Protein AF-A0A7S1FB55-F1 (afdb_monomer)

pLDDT: mean 72.25, std 21.68, range [32.28, 93.06]

Nearest PDB structures (foldseek):
  6qyb-assembly1_A  TM=5.036E-01  e=6.742E+00  Streptomyces lividans 1326
  3nzp-assembly2_A-2  TM=4.426E-01  e=5.158E+00  Campylobacter jejuni subsp. jejuni NCTC 11168 = ATCC 700819
  6qvh-assembly1_A  TM=4.385E-01  e=7.112E+00  Streptomyces lividans 1326

Secondary structure (DSSP, 8-state):
------SSSTTS---------------------------------------------TT----SHHHHHHHHHHHHHHHH-TTSPPB-GGGS---SS-S-SS---TTS-HHHHHHHHHHHHHHT-HHHHHHHHHHB-HHHHHHHHHHHHHHHHHHHHHHHHH-

Solvent-accessible surface area (backbone atoms only — not comparable to full-atom values): 10861 Å² total; per-residue (Å²): 139,90,93,85,85,83,91,82,65,88,90,64,80,87,81,88,87,83,88,82,89,82,85,85,91,81,90,83,87,87,85,88,87,88,82,87,83,87,82,90,76,94,68,82,84,73,71,80,74,70,79,70,82,84,65,78,68,79,73,68,76,47,82,48,66,66,54,41,53,54,45,42,52,56,37,51,53,53,73,68,42,85,87,51,78,71,37,49,59,75,61,53,71,71,62,79,75,41,95,46,77,38,67,61,57,94,86,50,52,72,67,56,39,54,49,31,43,51,52,36,51,62,72,43,29,66,74,66,43,59,64,55,45,72,47,28,36,77,88,32,36,63,59,44,51,54,48,39,52,53,53,38,52,52,44,54,52,49,45,65,72,73,101

Mean predicted aligned error: 15.95 Å

Foldseek 3Di:
DDPPDDPPPPPDDDDDDDDDDDDDDDDDDDDDDDDDDDDDDDDDDPPPPPDDPPPPLQDDQQPDVVSLVVLVVVLVVQLPDPPHAQAELSSDSQNPPPPAQLNDDPPDDLVVLVVSLVVSLVSLPVVVCVSSLVSHDPVRSVVNSVSSVVSNVRSVVSVVVSD

Structure (mmCIF, N/CA/C/O backbone):
data_AF-A0A7S1FB55-F1
#
_entry.id   AF-A0A7S1FB55-F1
#
loop_
_atom_site.group_PDB
_atom_site.id
_atom_site.type_symbol
_atom_site.label_atom_id
_atom_site.label_alt_id
_atom_site.label_comp_id
_atom_site.label_asym_id
_atom_site.label_entity_id
_atom_site.label_seq_id
_atom_site.pdbx_PDB_ins_code
_atom_site.Cartn_x
_atom_site.Cartn_y
_atom_site.Cartn_z
_atom_site.occupancy
_atom_site.B_iso_or_equiv
_atom_site.auth_seq_id
_atom_site.auth_comp_id
_atom_site.auth_asym_id
_atom_site.auth_atom_id
_atom_site.pdbx_PDB_model_num
ATOM 1 N N . GLU A 1 1 ? 11.773 17.978 -9.745 1.00 43.94 1 GLU A N 1
ATOM 2 C CA . GLU A 1 1 ? 12.978 17.178 -9.434 1.00 43.94 1 GLU A CA 1
ATOM 3 C C . GLU A 1 1 ? 13.501 17.561 -8.048 1.00 43.94 1 GLU A C 1
ATOM 5 O O . GLU A 1 1 ? 13.357 18.719 -7.687 1.00 43.94 1 GLU A O 1
ATOM 10 N N . ARG A 1 2 ? 14.071 16.613 -7.288 1.00 44.62 2 ARG A N 1
ATOM 11 C CA . ARG A 1 2 ? 14.533 16.698 -5.877 1.00 44.62 2 ARG A CA 1
ATOM 12 C 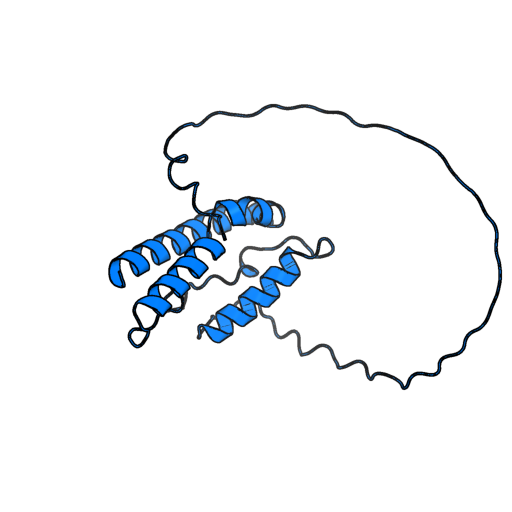C . ARG A 1 2 ? 13.497 16.444 -4.774 1.00 44.62 2 ARG A C 1
ATOM 14 O O . ARG A 1 2 ? 12.990 17.365 -4.148 1.00 44.62 2 ARG A O 1
ATOM 21 N N . ARG A 1 3 ? 13.325 15.162 -4.433 1.00 37.84 3 ARG A N 1
ATOM 22 C CA . ARG A 1 3 ? 13.135 14.690 -3.045 1.00 37.84 3 ARG A CA 1
ATOM 23 C C . ARG A 1 3 ? 13.910 13.380 -2.870 1.00 37.84 3 ARG A C 1
ATOM 25 O O . ARG A 1 3 ? 13.343 12.296 -2.801 1.00 37.84 3 ARG A O 1
ATOM 32 N N . ASP A 1 4 ? 15.232 13.511 -2.897 1.00 45.06 4 ASP A N 1
ATOM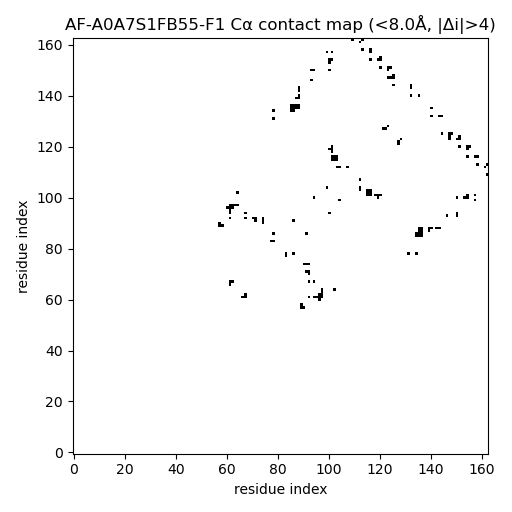 33 C CA . ASP A 1 4 ? 16.209 12.447 -2.662 1.00 45.06 4 ASP A CA 1
ATOM 34 C C . ASP A 1 4 ? 17.054 12.888 -1.457 1.00 45.06 4 ASP A C 1
ATOM 36 O O . ASP A 1 4 ? 18.009 13.633 -1.635 1.00 45.06 4 ASP A O 1
ATOM 40 N N . ALA A 1 5 ? 16.607 12.582 -0.231 1.00 45.78 5 ALA A N 1
ATOM 41 C CA . ALA A 1 5 ? 17.408 12.589 1.008 1.00 45.78 5 ALA A CA 1
ATOM 42 C C . ALA A 1 5 ? 16.511 12.454 2.253 1.00 45.78 5 ALA A C 1
ATOM 44 O O . ALA A 1 5 ? 16.006 13.458 2.740 1.00 45.78 5 ALA A O 1
ATOM 45 N N . SER A 1 6 ? 16.349 11.243 2.806 1.00 39.50 6 SER A N 1
ATOM 46 C CA . SER A 1 6 ? 16.167 11.061 4.267 1.00 39.50 6 SER A CA 1
ATOM 47 C C . SER A 1 6 ? 16.262 9.591 4.722 1.00 39.50 6 SER A C 1
ATOM 49 O O . SER A 1 6 ? 15.487 9.128 5.548 1.00 39.50 6 SER A O 1
ATOM 51 N N . TRP A 1 7 ? 17.206 8.806 4.191 1.00 43.50 7 TRP A N 1
ATOM 52 C CA . TRP A 1 7 ? 17.300 7.368 4.522 1.00 43.50 7 TRP A CA 1
ATOM 53 C C . TRP A 1 7 ? 18.391 7.008 5.544 1.00 43.50 7 TRP A C 1
ATOM 55 O O . TRP A 1 7 ? 18.687 5.835 5.733 1.00 43.50 7 TRP A O 1
ATOM 65 N N . ARG A 1 8 ? 18.995 7.990 6.232 1.00 42.47 8 ARG A N 1
ATOM 66 C CA . ARG A 1 8 ? 20.098 7.740 7.189 1.00 42.47 8 ARG A CA 1
ATOM 67 C C . ARG A 1 8 ? 19.797 8.033 8.665 1.00 42.47 8 ARG A C 1
ATOM 69 O O . ARG A 1 8 ? 20.701 7.877 9.474 1.00 42.47 8 ARG A O 1
ATOM 76 N N . ARG A 1 9 ? 18.583 8.447 9.055 1.00 41.84 9 ARG A N 1
ATOM 77 C CA . ARG A 1 9 ? 18.360 8.988 10.417 1.00 41.84 9 ARG A CA 1
ATOM 78 C C . ARG A 1 9 ? 17.659 8.065 11.430 1.00 41.84 9 ARG A C 1
ATOM 80 O O . ARG A 1 9 ? 17.667 8.396 12.603 1.00 41.84 9 ARG A O 1
ATOM 87 N N . TYR A 1 10 ? 17.125 6.902 11.058 1.00 37.25 10 TYR A N 1
ATOM 88 C CA . TYR A 1 10 ? 16.262 6.132 11.980 1.00 37.25 10 TYR A CA 1
ATOM 89 C C . TYR A 1 10 ? 16.899 4.950 12.732 1.00 37.25 10 TYR A C 1
ATOM 91 O O . TYR A 1 10 ? 16.179 4.172 13.348 1.00 37.25 10 TYR A O 1
ATOM 99 N N . HIS A 1 11 ? 18.230 4.834 12.765 1.00 37.69 11 HIS A N 1
ATOM 100 C CA . HIS A 1 11 ? 18.903 3.872 13.656 1.00 37.69 11 HIS A CA 1
ATOM 101 C C . HIS A 1 11 ? 19.381 4.457 14.995 1.00 37.69 11 HIS A C 1
ATOM 103 O O . HIS A 1 11 ? 20.069 3.764 15.737 1.00 37.69 11 HIS A O 1
ATOM 109 N N . ALA A 1 12 ? 19.004 5.687 15.359 1.00 35.66 12 ALA A N 1
ATOM 110 C CA . ALA A 1 12 ? 19.362 6.238 16.663 1.00 35.66 12 ALA A CA 1
ATOM 111 C C . ALA A 1 12 ? 18.282 7.172 17.225 1.00 35.66 12 ALA A C 1
ATOM 113 O O . ALA A 1 12 ? 17.778 8.032 16.509 1.00 35.66 12 ALA A O 1
ATOM 114 N N . ALA A 1 13 ? 18.050 7.023 18.531 1.00 32.28 13 ALA A N 1
ATOM 115 C CA . ALA A 1 13 ? 17.318 7.899 19.448 1.00 32.28 13 ALA A CA 1
ATOM 116 C C . ALA A 1 13 ? 15.816 7.617 19.659 1.00 32.28 13 ALA A C 1
ATOM 118 O O . ALA A 1 13 ? 14.928 8.201 19.040 1.00 32.28 13 ALA A O 1
ATOM 119 N N . SER A 1 14 ? 15.574 6.763 20.657 1.00 34.28 14 SER A N 1
ATOM 120 C CA . SER A 1 14 ? 14.556 6.964 21.692 1.00 34.28 14 SER A CA 1
ATOM 121 C C . SER A 1 14 ? 14.627 8.371 22.307 1.00 34.28 14 SER A C 1
ATOM 123 O O . SER A 1 14 ? 15.721 8.930 22.397 1.00 34.28 14 SER A O 1
ATOM 125 N N . SER A 1 15 ? 13.467 8.876 22.755 1.00 33.06 15 SER A N 1
ATOM 126 C CA . SER A 1 15 ? 13.225 9.615 24.018 1.00 33.06 15 SER A CA 1
ATOM 127 C C . SER A 1 15 ? 12.158 10.714 23.866 1.00 33.06 15 SER A C 1
ATOM 129 O O . SER A 1 15 ? 12.463 11.829 23.465 1.00 33.06 15 SER A O 1
ATOM 131 N N . GLU A 1 16 ? 10.919 10.341 24.207 1.00 35.47 16 GLU A N 1
ATOM 132 C CA . GLU A 1 16 ? 10.008 11.004 25.167 1.00 35.47 16 GLU A CA 1
ATOM 133 C C . GLU A 1 16 ? 9.540 12.487 25.043 1.00 35.47 16 GLU A C 1
ATOM 135 O O . GLU A 1 16 ? 10.101 13.292 24.303 1.00 35.47 16 GLU A O 1
ATOM 140 N N . PRO A 1 17 ? 8.408 12.830 25.712 1.00 51.88 17 PRO A N 1
ATOM 141 C CA . PRO A 1 17 ? 7.414 13.796 25.241 1.00 51.88 17 PRO A CA 1
ATOM 142 C C . PRO A 1 17 ? 7.499 15.166 25.933 1.00 51.88 17 PRO A C 1
ATOM 144 O O . PRO A 1 17 ? 8.065 15.314 27.015 1.00 51.88 17 PRO A O 1
ATOM 147 N N . ARG A 1 18 ? 6.836 16.176 25.353 1.00 34.97 18 ARG A N 1
ATOM 148 C CA . ARG A 1 18 ? 6.522 17.433 26.049 1.00 34.97 18 ARG A CA 1
ATOM 149 C C . ARG A 1 18 ? 5.073 17.864 25.839 1.00 34.97 18 ARG A C 1
ATOM 151 O O . ARG A 1 18 ? 4.630 18.126 24.726 1.00 34.97 18 ARG A O 1
ATOM 158 N N . SER A 1 19 ? 4.383 17.926 26.970 1.00 40.47 19 SER A N 1
ATOM 159 C CA . SER A 1 19 ? 3.061 18.489 27.213 1.00 40.47 19 SER A CA 1
ATOM 160 C C . SER A 1 19 ? 2.965 19.997 26.950 1.00 40.47 19 SER A C 1
ATOM 162 O O . SER A 1 19 ? 3.956 20.713 27.080 1.00 40.47 19 SER A O 1
ATOM 164 N N . ALA A 1 20 ? 1.713 20.440 26.768 1.00 36.28 20 ALA A N 1
ATOM 165 C CA . ALA A 1 20 ? 1.052 21.572 27.446 1.00 36.28 20 ALA A CA 1
ATOM 166 C C . ALA A 1 20 ? 0.434 22.657 26.533 1.00 36.28 20 ALA A C 1
ATOM 168 O O . ALA A 1 20 ? 1.122 23.503 25.978 1.00 36.28 20 ALA A O 1
ATOM 169 N N . SER A 1 21 ? -0.905 22.620 26.495 1.00 39.00 21 SER A N 1
ATOM 170 C CA . SER A 1 21 ? -1.869 23.699 26.787 1.00 39.00 21 SER A CA 1
ATOM 171 C C . SER A 1 21 ? -1.730 25.095 26.155 1.00 39.00 21 SER A C 1
ATOM 173 O O . SER A 1 21 ? -0.807 25.828 26.493 1.00 39.00 21 SER A O 1
ATOM 175 N N . LYS A 1 22 ? -2.788 25.547 25.454 1.00 37.25 22 LYS A N 1
ATOM 176 C CA . LYS A 1 22 ? -3.737 26.613 25.891 1.00 37.25 22 LYS A CA 1
ATOM 177 C C . LYS A 1 22 ? -4.564 27.180 24.716 1.00 37.25 22 LYS A C 1
ATOM 179 O O . LYS A 1 22 ? -4.022 27.797 23.809 1.00 37.25 22 LYS A O 1
ATOM 184 N N . GLU A 1 23 ? -5.884 27.029 24.801 1.00 41.53 23 GLU A N 1
ATOM 185 C CA . GLU A 1 23 ? -6.895 28.011 24.347 1.00 41.53 23 GLU A CA 1
ATOM 186 C C . GLU A 1 23 ? -6.961 29.199 25.357 1.00 41.53 23 GLU A C 1
ATOM 188 O O . GLU A 1 23 ? -6.318 29.064 26.408 1.00 41.53 23 GLU A O 1
ATOM 193 N N . PRO A 1 24 ? -7.722 30.319 25.176 1.00 53.47 24 PRO A N 1
ATOM 194 C CA . PRO A 1 24 ? -8.821 30.590 24.222 1.00 53.47 24 PRO A CA 1
ATOM 195 C C . PRO A 1 24 ? -8.888 32.036 23.622 1.00 53.47 24 PRO A C 1
ATOM 197 O O . PRO A 1 24 ? -8.107 32.918 23.966 1.00 53.47 24 PRO A O 1
ATOM 200 N N . ARG A 1 25 ? -9.971 32.270 22.853 1.00 37.22 25 ARG A N 1
ATOM 201 C CA . ARG A 1 25 ? -10.759 33.520 22.649 1.00 37.22 25 ARG A CA 1
ATOM 202 C C . ARG A 1 25 ? -10.235 34.637 21.727 1.00 37.22 25 ARG A C 1
ATOM 204 O O . ARG A 1 25 ? -9.297 35.356 22.041 1.00 37.22 25 ARG A O 1
ATOM 211 N N . GLY A 1 26 ? -11.040 34.907 20.695 1.00 38.09 26 GLY A N 1
ATOM 212 C CA . GLY A 1 26 ? -11.146 36.189 19.997 1.00 38.09 26 GLY A CA 1
ATOM 213 C C . GLY A 1 26 ? -12.545 36.341 19.390 1.00 38.09 26 GLY A C 1
ATOM 214 O O . GLY A 1 26 ? -12.867 35.694 18.403 1.00 38.09 26 GLY A O 1
ATOM 215 N N . THR A 1 27 ? -13.378 37.149 20.044 1.00 43.84 27 THR A N 1
ATOM 216 C CA . THR A 1 27 ? -14.739 37.572 19.672 1.00 43.84 27 THR A CA 1
ATOM 217 C C . THR A 1 27 ? -14.713 38.573 18.511 1.00 43.84 27 THR A C 1
ATOM 219 O O . THR A 1 27 ? -13.851 39.449 18.533 1.00 43.84 27 THR A O 1
A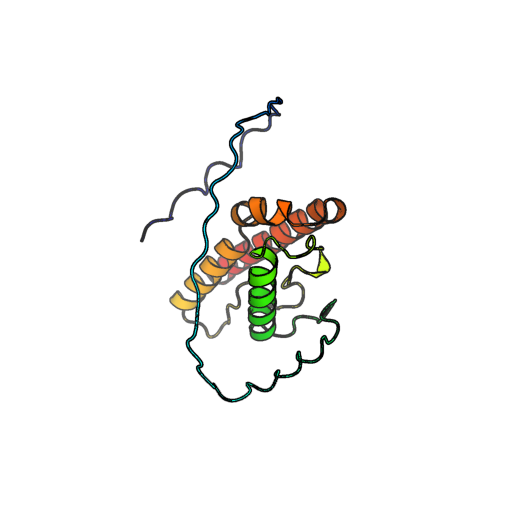TOM 222 N N . SER A 1 28 ? -15.676 38.517 17.577 1.00 41.81 28 SER A N 1
ATOM 223 C CA . SER A 1 28 ? -16.515 39.661 17.134 1.00 41.81 28 SER A CA 1
ATOM 224 C C . SER A 1 28 ? -17.512 39.255 16.035 1.00 41.81 28 SER A C 1
ATOM 226 O O . SER A 1 28 ? -17.143 38.697 15.007 1.00 41.81 28 SER A O 1
ATOM 228 N N . GLU A 1 29 ? -18.776 39.554 16.317 1.00 45.84 29 GLU A N 1
ATOM 229 C CA . GLU A 1 29 ? -19.999 39.491 15.498 1.00 45.84 29 GLU A CA 1
ATOM 230 C C . GLU A 1 29 ? -20.188 40.853 14.750 1.00 45.84 29 GLU A C 1
ATOM 232 O O . GLU A 1 29 ? -19.297 41.700 14.829 1.00 45.84 29 GLU A O 1
ATOM 237 N N . PRO A 1 30 ? -21.344 41.180 14.137 1.00 52.91 30 PRO A N 1
ATOM 238 C CA . PRO A 1 30 ? -21.839 40.814 12.808 1.00 52.91 30 PRO A CA 1
ATOM 239 C C . PRO A 1 30 ? -21.951 42.043 11.863 1.00 52.91 30 PRO A C 1
ATOM 241 O O . PRO A 1 30 ? -21.850 43.195 12.287 1.00 52.91 30 PRO A O 1
ATOM 244 N N . HIS A 1 31 ? -22.237 41.830 10.574 1.00 49.16 31 HIS A N 1
ATOM 245 C CA . HIS A 1 31 ? -22.909 42.859 9.771 1.00 49.16 31 HIS A CA 1
ATOM 246 C C . HIS A 1 31 ? -23.831 42.229 8.726 1.00 49.16 31 HIS A C 1
ATOM 248 O O . HIS A 1 31 ? -23.412 41.441 7.881 1.00 49.16 31 HIS A O 1
ATOM 254 N N . ASP A 1 32 ? -25.096 42.599 8.865 1.00 41.25 32 ASP A N 1
ATOM 255 C CA . ASP A 1 32 ? -26.236 42.361 7.995 1.00 41.25 32 ASP A CA 1
ATOM 256 C C . ASP A 1 32 ? -26.165 43.307 6.781 1.00 41.25 32 ASP A C 1
ATOM 258 O O . ASP A 1 32 ? -25.680 44.432 6.920 1.00 41.25 32 ASP A O 1
ATOM 262 N N . MET A 1 33 ? -26.606 42.863 5.600 1.00 55.50 33 MET A N 1
ATOM 263 C CA . MET A 1 33 ? -27.643 43.541 4.800 1.00 55.50 33 MET A CA 1
ATOM 264 C C . MET A 1 33 ? -27.889 42.808 3.453 1.00 55.50 33 MET A C 1
ATOM 266 O O . MET A 1 33 ? -26.966 42.201 2.903 1.00 55.50 33 MET A O 1
ATOM 270 N N . PRO A 1 34 ? -29.124 42.862 2.907 1.00 54.44 34 PRO A N 1
ATOM 271 C CA . PRO A 1 34 ? -29.640 42.010 1.834 1.00 54.44 34 PRO A CA 1
ATOM 272 C C . PRO A 1 34 ? -29.695 42.692 0.450 1.00 54.44 34 PRO A C 1
ATOM 274 O O . PRO A 1 34 ? -29.629 43.916 0.337 1.00 54.44 34 PRO A O 1
ATOM 277 N N . GLY A 1 35 ? -29.897 41.889 -0.607 1.00 38.72 35 GLY A N 1
ATOM 278 C CA . GLY A 1 35 ? -30.191 42.368 -1.967 1.00 38.72 35 GLY A CA 1
ATOM 279 C C . GLY A 1 35 ? -30.300 41.261 -3.033 1.00 38.72 35 GLY A C 1
ATOM 280 O O . GLY A 1 35 ? -29.310 40.954 -3.684 1.00 38.72 35 GLY A O 1
ATOM 281 N N . ASP A 1 36 ? -31.478 40.623 -3.110 1.00 47.91 36 ASP A N 1
ATOM 282 C CA . ASP A 1 36 ? -32.382 40.373 -4.271 1.00 47.91 36 ASP A CA 1
ATOM 283 C C . ASP A 1 36 ? -31.867 40.430 -5.750 1.00 47.91 36 ASP A C 1
ATOM 285 O O . ASP A 1 36 ? -30.923 41.156 -6.047 1.00 47.91 36 ASP A O 1
ATOM 289 N N . PRO A 1 37 ? -32.591 39.883 -6.763 1.00 53.50 37 PRO A N 1
ATOM 290 C CA . PRO A 1 37 ? -32.927 38.480 -7.051 1.00 53.50 37 PRO A CA 1
ATOM 291 C C . PRO A 1 37 ? -32.547 38.052 -8.506 1.00 53.50 37 PRO A C 1
ATOM 293 O O . PRO A 1 37 ? -32.024 38.823 -9.304 1.00 53.50 37 PRO A O 1
ATOM 296 N N . HIS A 1 38 ? -32.922 36.818 -8.874 1.00 42.19 38 HIS A N 1
ATOM 297 C CA . HIS A 1 38 ? -33.082 36.272 -10.239 1.00 42.19 38 HIS A CA 1
ATOM 298 C C . HIS A 1 38 ? -31.844 36.100 -11.146 1.00 42.19 38 HIS A C 1
ATOM 300 O O . HIS A 1 38 ? -31.424 37.000 -11.870 1.00 42.19 38 HIS A O 1
ATOM 306 N N . ARG A 1 39 ? -31.438 34.833 -11.329 1.00 45.53 39 ARG A N 1
ATOM 307 C CA . ARG A 1 39 ? -31.224 34.314 -12.690 1.00 45.53 39 ARG A CA 1
ATOM 308 C C . ARG A 1 39 ? -31.532 32.824 -12.779 1.00 45.53 39 ARG A C 1
ATOM 310 O O . ARG A 1 39 ? -30.780 31.978 -12.306 1.00 45.53 39 ARG A O 1
ATOM 317 N N . GLU A 1 40 ? -32.658 32.548 -13.417 1.00 44.78 40 GLU A N 1
ATOM 318 C CA . GLU A 1 40 ? -33.072 31.235 -13.882 1.00 44.78 40 GLU A CA 1
ATOM 319 C C . GLU A 1 40 ? -32.045 30.698 -14.886 1.00 44.78 40 GLU A C 1
ATOM 321 O O . GLU A 1 40 ? -31.749 31.342 -15.893 1.00 44.78 40 GLU A O 1
ATOM 326 N N . HIS A 1 41 ? -31.513 29.509 -14.613 1.00 50.47 41 HIS A N 1
ATOM 327 C CA . HIS A 1 41 ? -30.884 28.662 -15.621 1.00 50.47 41 HIS A CA 1
ATOM 328 C C . HIS A 1 41 ? -31.401 27.245 -15.441 1.00 50.47 41 HIS A C 1
ATOM 330 O O . HIS A 1 41 ? -30.915 26.456 -14.632 1.00 50.47 41 HIS A O 1
ATOM 336 N N . THR A 1 42 ? -32.438 26.962 -16.215 1.00 48.12 42 THR A N 1
ATOM 337 C CA . THR A 1 42 ? -33.014 25.648 -16.465 1.00 48.12 42 THR A CA 1
ATOM 338 C C . THR A 1 42 ? -31.970 24.788 -17.178 1.00 48.12 42 THR A C 1
ATOM 340 O O . THR A 1 42 ? -31.838 24.819 -18.399 1.00 48.12 42 THR A O 1
ATOM 343 N N . GLY A 1 43 ? -31.182 24.045 -16.402 1.00 49.50 43 GLY A N 1
ATOM 344 C CA . GLY A 1 43 ? -30.318 22.975 -16.894 1.00 49.50 43 GLY A CA 1
ATOM 345 C C . GLY A 1 43 ? -31.032 21.624 -16.765 1.00 49.50 43 GLY A C 1
ATOM 346 O O . GLY A 1 43 ? -31.680 21.386 -15.744 1.00 49.50 43 GLY A O 1
ATOM 347 N N . PRO A 1 44 ? -30.955 20.735 -17.770 1.00 53.94 44 PRO A N 1
ATOM 348 C CA . PRO A 1 44 ? -31.700 19.482 -17.781 1.00 53.94 44 PRO A CA 1
ATOM 349 C C . PRO A 1 44 ? -31.295 18.569 -16.620 1.00 53.94 44 PRO A C 1
ATOM 351 O O . PRO A 1 44 ? -30.115 18.435 -16.290 1.00 53.94 44 PRO A O 1
ATOM 354 N N . ALA A 1 45 ? -32.313 17.937 -16.032 1.00 47.12 45 ALA A N 1
ATOM 355 C CA . ALA A 1 45 ? -32.230 16.989 -14.933 1.00 47.12 45 ALA A CA 1
ATOM 356 C C . ALA A 1 45 ? -31.128 15.951 -15.175 1.00 47.12 45 ALA A C 1
ATOM 358 O O . ALA A 1 45 ? -31.282 15.001 -15.946 1.00 47.12 45 ALA A O 1
ATOM 359 N N . ARG A 1 46 ? -30.001 16.132 -14.483 1.00 45.84 46 ARG A N 1
ATOM 360 C CA . ARG A 1 46 ? -28.987 15.097 -14.348 1.00 45.84 46 ARG A CA 1
ATOM 361 C C . ARG A 1 46 ? -29.619 14.025 -13.473 1.00 45.84 46 ARG A C 1
ATOM 363 O O . ARG A 1 46 ? -29.745 14.196 -12.263 1.00 45.84 46 ARG A O 1
ATOM 370 N N . VAL A 1 47 ? -30.087 12.964 -14.122 1.00 51.44 47 VAL A N 1
ATOM 371 C CA . VAL A 1 47 ? -30.458 11.695 -13.494 1.00 51.44 47 VAL A CA 1
ATOM 372 C C . VAL A 1 47 ? -29.457 11.421 -12.368 1.00 51.44 47 VAL A C 1
ATOM 374 O O . VAL A 1 47 ? -28.251 11.434 -12.641 1.00 51.44 47 VAL A O 1
ATOM 377 N N . PRO A 1 48 ? -29.897 11.213 -11.116 1.00 50.91 48 PRO A N 1
ATOM 378 C CA . PRO A 1 48 ? -29.009 10.675 -10.108 1.00 50.91 48 PRO A CA 1
ATOM 379 C C . PRO A 1 48 ? -28.612 9.288 -10.607 1.00 50.91 48 PRO A C 1
ATOM 381 O O . PRO A 1 48 ? -29.399 8.344 -10.529 1.00 50.91 48 PRO A O 1
ATOM 384 N N . SER A 1 49 ? -27.414 9.178 -11.190 1.00 44.06 49 SER A N 1
ATOM 385 C CA . SER A 1 49 ? -26.766 7.887 -11.376 1.00 44.06 49 SER A CA 1
ATOM 386 C C . SER A 1 49 ? -26.810 7.217 -10.019 1.00 44.06 49 SER A C 1
ATOM 388 O O . SER A 1 49 ? -26.237 7.725 -9.052 1.00 44.06 49 SER A O 1
ATOM 390 N N . ALA A 1 50 ? -27.583 6.136 -9.952 1.00 47.53 50 ALA A N 1
ATOM 391 C CA . ALA A 1 50 ? -27.722 5.314 -8.774 1.00 47.53 50 ALA A CA 1
ATOM 392 C C . ALA A 1 50 ? -26.332 5.108 -8.156 1.00 47.53 50 ALA A C 1
ATOM 394 O O . ALA A 1 50 ? -25.384 4.833 -8.903 1.00 47.53 50 ALA A O 1
ATOM 395 N N . PRO A 1 51 ? -26.167 5.249 -6.828 1.00 51.62 51 PRO A N 1
ATOM 396 C CA . PRO A 1 51 ? -24.935 4.814 -6.204 1.00 51.62 51 PRO A CA 1
ATOM 397 C C . PRO A 1 51 ? -24.751 3.352 -6.603 1.00 51.62 51 PRO A C 1
ATOM 399 O O . PRO A 1 51 ? -25.622 2.519 -6.332 1.00 51.62 51 PRO A O 1
ATOM 402 N N . ALA A 1 52 ? -23.656 3.072 -7.316 1.00 54.03 52 ALA A N 1
ATOM 403 C CA . ALA A 1 52 ? -23.246 1.720 -7.652 1.00 54.03 52 ALA A CA 1
ATOM 404 C C . ALA A 1 52 ? -23.405 0.843 -6.402 1.00 54.03 52 ALA A C 1
ATOM 406 O O . ALA A 1 52 ? -23.178 1.342 -5.289 1.00 54.03 52 ALA A O 1
ATOM 407 N N . PRO A 1 53 ? -23.844 -0.419 -6.554 1.00 45.19 53 PRO A N 1
ATOM 408 C CA . PRO A 1 53 ? -24.134 -1.276 -5.420 1.00 45.19 53 PRO A CA 1
ATOM 409 C C . PRO A 1 53 ? -22.936 -1.227 -4.482 1.00 45.19 53 PRO A C 1
ATOM 411 O O . PRO A 1 53 ? -21.818 -1.562 -4.878 1.00 45.19 53 PRO A O 1
ATOM 414 N N . ARG A 1 54 ? -23.181 -0.755 -3.253 1.00 47.12 54 ARG A N 1
ATOM 415 C CA . ARG A 1 54 ? -22.252 -0.817 -2.123 1.00 47.12 54 ARG A CA 1
ATOM 416 C C . ARG A 1 54 ? -22.092 -2.289 -1.764 1.00 47.12 54 ARG A C 1
ATOM 418 O O . ARG A 1 54 ? -22.597 -2.755 -0.751 1.00 47.12 54 ARG A O 1
ATOM 425 N N . ALA A 1 55 ? -21.494 -3.046 -2.672 1.00 42.41 55 ALA A N 1
ATOM 426 C CA . ALA A 1 55 ? -21.110 -4.413 -2.453 1.00 42.41 55 ALA A CA 1
ATOM 427 C C . ALA A 1 55 ? -20.013 -4.330 -1.412 1.00 42.41 55 ALA A C 1
ATOM 429 O O . ALA A 1 55 ? -18.914 -3.918 -1.760 1.00 42.41 55 ALA A O 1
ATOM 430 N N . ASP A 1 56 ? -20.372 -4.634 -0.165 1.00 43.84 56 ASP A N 1
ATOM 431 C CA . ASP A 1 56 ? -19.494 -4.935 0.960 1.00 43.84 56 ASP A CA 1
ATOM 432 C C . ASP A 1 56 ? -18.042 -5.170 0.498 1.00 43.84 56 ASP A C 1
ATOM 434 O O . ASP A 1 56 ? -17.633 -6.273 0.140 1.00 43.84 56 ASP A O 1
ATOM 438 N N . GLU A 1 57 ? -17.258 -4.088 0.423 1.00 48.88 57 GLU A N 1
ATOM 439 C CA . GLU A 1 57 ? -15.842 -4.129 0.024 1.00 48.88 57 GLU A CA 1
ATOM 440 C C . GLU A 1 57 ? -14.969 -4.640 1.178 1.00 48.88 57 GLU A C 1
ATOM 442 O O . GLU A 1 57 ? -13.744 -4.696 1.086 1.00 48.88 57 GLU A O 1
ATOM 447 N N . ARG A 1 58 ? -15.604 -5.029 2.287 1.00 47.38 58 ARG A N 1
ATOM 448 C CA . ARG A 1 58 ? -14.978 -5.510 3.509 1.00 47.38 58 ARG A CA 1
ATOM 449 C C . ARG A 1 58 ? -14.477 -6.932 3.281 1.00 47.38 58 ARG A C 1
ATOM 451 O O . ARG A 1 58 ? -15.145 -7.909 3.595 1.00 47.38 58 ARG A O 1
ATOM 458 N N . GLY A 1 59 ? -13.282 -7.034 2.708 1.00 52.47 59 GLY A N 1
ATOM 459 C CA . GLY A 1 59 ? -12.570 -8.301 2.538 1.00 52.47 59 GLY A CA 1
ATOM 460 C C . GLY A 1 59 ? -12.514 -8.833 1.111 1.00 52.47 59 GLY A C 1
ATOM 461 O O . GLY A 1 59 ? -12.227 -10.019 0.931 1.00 52.47 59 GLY A O 1
ATOM 462 N N . ARG A 1 60 ? -12.737 -7.991 0.088 1.00 60.97 60 ARG A N 1
ATOM 463 C CA . ARG A 1 60 ? -12.397 -8.378 -1.289 1.00 60.97 60 ARG A CA 1
ATOM 464 C C . ARG A 1 60 ? -10.912 -8.717 -1.333 1.00 60.97 60 ARG A C 1
ATOM 466 O O . ARG A 1 60 ? -10.053 -7.854 -1.165 1.00 60.97 60 ARG A O 1
ATOM 473 N N . ARG A 1 61 ? -10.609 -10.003 -1.518 1.00 68.00 61 ARG A N 1
ATOM 474 C CA . ARG A 1 61 ? -9.242 -10.446 -1.774 1.00 68.00 61 ARG A CA 1
ATOM 475 C C . ARG A 1 61 ? -8.793 -9.736 -3.042 1.00 68.00 61 ARG A C 1
ATOM 477 O O . ARG A 1 61 ? -9.421 -9.885 -4.080 1.00 68.00 61 ARG A O 1
ATOM 484 N N . ILE A 1 62 ? -7.739 -8.948 -2.928 1.00 77.12 62 ILE A N 1
ATOM 485 C CA . ILE A 1 62 ? -7.121 -8.270 -4.058 1.00 77.12 62 ILE A CA 1
ATOM 486 C C . ILE A 1 62 ? -6.440 -9.355 -4.901 1.00 77.12 62 ILE A C 1
ATOM 488 O O . ILE A 1 62 ? -5.453 -9.943 -4.456 1.00 77.12 62 ILE A O 1
ATOM 492 N N . LEU A 1 63 ? -7.032 -9.690 -6.053 1.00 78.62 63 LEU A N 1
ATOM 493 C CA . LEU A 1 63 ? -6.584 -10.795 -6.912 1.00 78.62 63 LEU A CA 1
ATOM 494 C C . LEU A 1 63 ? -5.614 -10.329 -8.001 1.00 78.62 63 LEU A C 1
ATOM 496 O O . LEU A 1 63 ? -4.796 -11.121 -8.464 1.00 78.62 63 LEU A O 1
ATOM 500 N N . SER A 1 64 ? -5.677 -9.054 -8.385 1.00 84.31 64 SER A N 1
ATOM 501 C CA . SER A 1 64 ? -4.793 -8.458 -9.382 1.00 84.31 64 SER A CA 1
A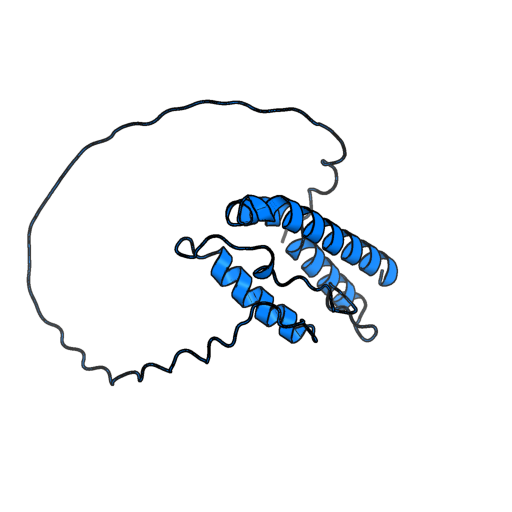TOM 502 C C . SER A 1 64 ? -4.200 -7.129 -8.914 1.00 84.31 64 SER A C 1
ATOM 504 O O . SER A 1 64 ? -4.695 -6.487 -7.984 1.00 84.31 64 SER A O 1
ATOM 506 N N . PHE A 1 65 ? -3.128 -6.695 -9.579 1.00 83.12 65 PHE A N 1
ATOM 507 C CA . PHE A 1 65 ? -2.540 -5.384 -9.312 1.00 83.12 65 PHE A CA 1
ATOM 508 C C . PHE A 1 65 ? -3.473 -4.235 -9.733 1.00 83.12 65 PHE A C 1
ATOM 510 O O . PHE A 1 65 ? -3.482 -3.191 -9.094 1.00 83.12 65 PHE A O 1
ATOM 517 N N . SER A 1 66 ? -4.323 -4.439 -10.744 1.00 85.25 66 SER A N 1
ATOM 518 C CA . SER A 1 66 ? -5.333 -3.445 -11.127 1.00 85.25 66 SER A CA 1
ATOM 519 C C . SER A 1 66 ? -6.405 -3.280 -10.043 1.00 85.25 66 SER A C 1
ATOM 521 O O . SER A 1 66 ? -6.739 -2.150 -9.687 1.00 85.25 66 SER A O 1
ATOM 523 N N . ASP A 1 67 ? -6.862 -4.383 -9.434 1.00 86.75 67 ASP A N 1
ATOM 524 C CA . ASP A 1 67 ? -7.779 -4.327 -8.285 1.00 86.75 67 ASP A CA 1
ATOM 525 C C . ASP A 1 67 ? -7.138 -3.600 -7.098 1.00 86.75 67 ASP A C 1
ATOM 527 O O . ASP A 1 67 ? -7.802 -2.844 -6.388 1.00 86.75 67 ASP A O 1
ATOM 531 N N . PHE A 1 68 ? -5.835 -3.815 -6.890 1.00 88.88 68 PHE A N 1
ATOM 532 C CA . PHE A 1 68 ? -5.070 -3.117 -5.864 1.00 88.88 68 PHE A CA 1
ATOM 533 C C . PHE A 1 68 ? -5.040 -1.613 -6.108 1.00 88.88 68 PHE A C 1
ATOM 535 O O . PHE A 1 68 ? -5.305 -0.854 -5.180 1.00 88.88 68 PHE A O 1
ATOM 542 N N . GLU A 1 69 ? -4.732 -1.171 -7.327 1.00 87.31 69 GLU A N 1
ATOM 543 C CA . GLU A 1 69 ? -4.678 0.257 -7.644 1.00 87.31 69 GLU A CA 1
ATOM 544 C C . GLU A 1 69 ? -6.047 0.929 -7.509 1.00 87.31 69 GLU A C 1
ATOM 546 O O . GLU A 1 69 ? -6.133 2.023 -6.949 1.00 87.31 69 GLU A O 1
ATOM 551 N N . ALA A 1 70 ? -7.120 0.255 -7.932 1.00 88.38 70 ALA A N 1
ATOM 552 C CA . ALA A 1 70 ? -8.482 0.743 -7.747 1.00 88.38 70 ALA A CA 1
ATOM 553 C C . ALA A 1 70 ? -8.836 0.881 -6.255 1.00 88.38 70 ALA A C 1
ATOM 555 O O . ALA A 1 70 ? -9.272 1.947 -5.817 1.00 88.38 70 ALA A O 1
ATOM 556 N N . ALA A 1 71 ? -8.580 -0.160 -5.454 1.00 89.31 71 ALA A N 1
ATOM 557 C CA . ALA A 1 71 ? -8.823 -0.130 -4.012 1.00 89.31 71 ALA A CA 1
ATOM 558 C C . ALA A 1 71 ? -7.956 0.926 -3.302 1.00 89.31 71 ALA A C 1
ATOM 560 O O . ALA A 1 71 ? -8.418 1.608 -2.387 1.00 89.31 71 ALA A O 1
ATOM 561 N N . TRP A 1 72 ? -6.710 1.104 -3.751 1.00 88.94 72 TRP A N 1
ATOM 562 C CA . TRP A 1 72 ? -5.801 2.135 -3.258 1.00 88.94 72 TRP A CA 1
ATOM 563 C C . TRP A 1 72 ? -6.321 3.547 -3.539 1.00 88.94 72 TRP A C 1
ATOM 565 O O . TRP A 1 72 ? -6.280 4.393 -2.648 1.00 88.94 72 TRP A O 1
ATOM 575 N N . SER A 1 73 ? -6.849 3.798 -4.739 1.00 88.31 73 SER A N 1
ATOM 576 C CA . SER A 1 73 ? -7.434 5.095 -5.095 1.00 88.31 73 SER A CA 1
ATOM 577 C C . SER A 1 73 ? -8.631 5.442 -4.207 1.00 88.31 73 SER A C 1
ATOM 579 O O . SER A 1 73 ? -8.702 6.549 -3.678 1.00 88.31 73 SER A O 1
ATOM 581 N N . VAL A 1 74 ? -9.541 4.485 -3.991 1.00 88.94 74 VAL A N 1
ATOM 582 C CA . VAL A 1 74 ? -10.705 4.669 -3.105 1.00 88.94 74 VAL A CA 1
ATOM 583 C C . VAL A 1 74 ? -10.259 4.938 -1.666 1.00 88.94 74 VAL A C 1
ATOM 585 O O . VAL A 1 74 ? -10.822 5.793 -0.982 1.00 88.94 74 VAL A O 1
ATOM 588 N N . PHE A 1 75 ? -9.227 4.233 -1.199 1.00 89.94 75 PHE A N 1
ATOM 589 C CA . PHE A 1 75 ? -8.649 4.470 0.120 1.00 89.94 75 PHE A CA 1
ATOM 590 C C . PHE A 1 75 ? -8.047 5.876 0.249 1.00 89.94 75 PHE A C 1
ATOM 592 O O . PHE A 1 75 ? -8.297 6.539 1.252 1.00 89.94 75 PHE A O 1
ATOM 599 N N . GLU A 1 76 ? -7.281 6.351 -0.739 1.00 90.00 76 GLU A N 1
ATOM 600 C CA . GLU A 1 76 ? -6.679 7.692 -0.689 1.00 90.00 76 GLU A CA 1
ATOM 601 C C . GLU A 1 76 ? -7.733 8.800 -0.678 1.00 90.00 76 GLU A C 1
ATOM 603 O O . GLU A 1 76 ? -7.587 9.763 0.076 1.00 90.00 76 GLU A O 1
ATOM 608 N N . GLU A 1 77 ? -8.818 8.641 -1.436 1.00 88.00 77 GLU A N 1
ATOM 609 C CA . GLU A 1 77 ? -9.949 9.569 -1.405 1.00 88.00 77 GLU A CA 1
ATOM 610 C C . GLU A 1 77 ? -10.590 9.613 -0.010 1.00 88.00 77 GLU A C 1
ATOM 612 O O . GLU A 1 77 ? -10.720 10.683 0.587 1.00 88.00 77 GLU A O 1
ATOM 617 N N . ARG A 1 78 ? -10.894 8.442 0.569 1.00 86.88 78 ARG A N 1
ATOM 618 C CA . ARG A 1 78 ? -11.474 8.351 1.919 1.00 86.88 78 ARG A CA 1
ATOM 619 C C . ARG A 1 78 ? -10.541 8.895 2.999 1.00 86.88 78 ARG A C 1
ATOM 621 O O . ARG A 1 78 ? -11.005 9.498 3.959 1.00 86.88 78 ARG A O 1
ATOM 628 N N . ALA A 1 79 ? -9.236 8.679 2.866 1.00 86.44 79 ALA A N 1
ATOM 629 C CA . ALA A 1 79 ? -8.256 9.141 3.841 1.00 86.44 79 ALA A CA 1
ATOM 630 C C . ALA A 1 79 ? -7.970 10.649 3.747 1.00 86.44 79 ALA A C 1
ATOM 632 O O . ALA A 1 79 ? -7.537 11.250 4.735 1.00 86.44 79 ALA A O 1
ATOM 633 N N . GLY A 1 80 ? -8.191 11.248 2.573 1.00 84.88 80 GLY A N 1
ATOM 634 C CA . GLY A 1 80 ? -8.052 12.683 2.336 1.00 84.88 80 GLY A CA 1
ATOM 635 C C . GLY A 1 80 ? -9.264 13.506 2.777 1.00 84.88 80 GLY A C 1
ATOM 636 O O . GLY A 1 80 ? -9.099 14.676 3.121 1.00 84.88 80 GLY A O 1
ATOM 637 N N . ASP A 1 81 ? -10.457 12.912 2.806 1.00 86.00 81 ASP A N 1
ATOM 638 C CA . ASP A 1 81 ? -11.692 13.601 3.177 1.00 86.00 81 ASP A CA 1
ATOM 639 C C . ASP A 1 81 ? -11.857 13.689 4.713 1.00 86.00 81 ASP A C 1
ATOM 641 O O . ASP A 1 81 ? -12.045 12.673 5.391 1.00 86.00 81 ASP A O 1
ATOM 645 N N . PRO A 1 82 ? -11.803 14.899 5.310 1.00 79.69 82 PRO A N 1
ATOM 646 C CA . PRO A 1 82 ? -11.929 15.068 6.751 1.00 79.69 82 PRO A CA 1
ATOM 647 C C . PRO A 1 82 ? -13.321 14.733 7.297 1.00 79.69 82 PRO A C 1
ATOM 649 O O . PRO A 1 82 ? -13.425 14.548 8.510 1.00 79.69 82 PRO A O 1
ATOM 652 N N . ALA A 1 83 ? -14.352 14.671 6.445 1.00 83.12 83 ALA A N 1
ATOM 653 C CA . ALA A 1 83 ? -15.721 14.339 6.826 1.00 83.12 83 ALA A CA 1
ATOM 654 C C . ALA A 1 83 ? -15.964 12.823 6.941 1.00 83.12 83 ALA A C 1
ATOM 656 O O . ALA A 1 83 ? -17.003 12.406 7.458 1.00 83.12 83 ALA A O 1
ATOM 657 N N . GLN A 1 84 ? -15.022 11.990 6.483 1.00 81.06 84 GLN A N 1
ATOM 658 C CA . GLN A 1 84 ? -15.150 10.537 6.562 1.00 81.06 84 GLN A CA 1
ATOM 659 C C . GLN A 1 84 ? -14.958 10.021 7.995 1.00 81.06 84 GLN A C 1
ATOM 661 O O . GLN A 1 84 ? -14.180 10.583 8.776 1.00 81.06 84 GLN A O 1
ATOM 666 N N . PRO A 1 85 ? -15.639 8.915 8.354 1.00 81.75 85 PRO A N 1
ATOM 667 C CA . PRO A 1 85 ? -15.431 8.254 9.630 1.00 81.75 85 PRO A CA 1
ATOM 668 C C . PRO A 1 85 ? -14.000 7.718 9.751 1.00 81.75 85 PRO A C 1
ATOM 670 O O . PRO A 1 85 ? -13.286 7.522 8.769 1.00 81.75 85 PRO A O 1
ATOM 673 N N . GLN A 1 86 ? -13.596 7.446 10.990 1.00 86.88 86 GLN A N 1
ATOM 674 C CA . GLN A 1 86 ? -12.275 6.910 11.292 1.00 86.88 86 GLN A CA 1
ATOM 675 C C . GLN A 1 86 ? -12.024 5.588 10.543 1.00 86.88 86 GLN A C 1
ATOM 677 O O . GLN A 1 86 ? -12.853 4.676 10.586 1.00 86.88 86 GLN A O 1
ATOM 682 N N . LEU A 1 87 ? -10.874 5.495 9.873 1.00 89.44 87 LEU A N 1
ATOM 683 C CA . LEU A 1 87 ? -10.480 4.343 9.062 1.00 89.44 87 LEU A CA 1
ATOM 684 C C . LEU A 1 87 ? -10.163 3.144 9.957 1.00 89.44 87 LEU A C 1
ATOM 686 O O . LEU A 1 87 ? -9.553 3.288 11.017 1.00 89.44 87 LEU A O 1
ATOM 690 N N . LYS A 1 88 ? -10.530 1.945 9.525 1.00 90.31 88 LYS A N 1
ATOM 691 C CA . LYS A 1 88 ? -10.220 0.689 10.214 1.00 90.31 88 LYS A CA 1
ATOM 692 C C . LYS A 1 88 ? -9.098 -0.052 9.501 1.00 90.31 88 LYS A C 1
ATOM 694 O O . LYS A 1 88 ? -8.775 0.230 8.349 1.00 90.31 88 LYS A O 1
ATOM 699 N N . MET A 1 89 ? -8.549 -1.065 10.165 1.0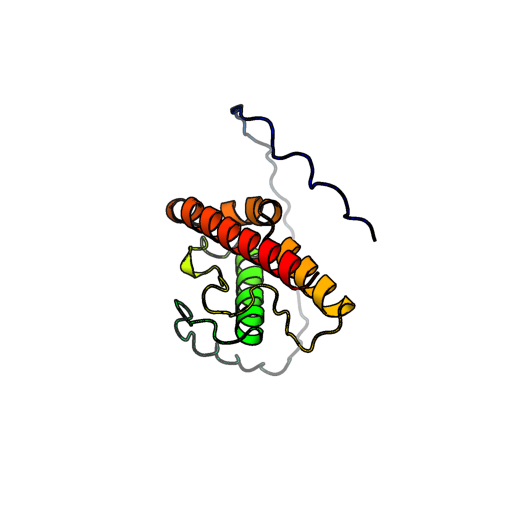0 88.31 89 MET A N 1
ATOM 700 C CA . MET A 1 89 ? -7.543 -1.963 9.585 1.00 88.31 89 MET A CA 1
ATOM 701 C C . MET A 1 89 ? -7.990 -2.540 8.232 1.00 88.31 89 MET A C 1
ATOM 703 O O . MET A 1 89 ? -7.200 -2.610 7.297 1.00 88.31 89 MET A O 1
ATOM 707 N N . GLY A 1 90 ? -9.264 -2.933 8.122 1.00 87.69 90 GLY A N 1
ATOM 708 C CA . GLY A 1 90 ? -9.828 -3.532 6.909 1.00 87.69 90 GLY A CA 1
ATOM 709 C C . GLY A 1 90 ? -10.091 -2.555 5.761 1.00 87.69 90 GLY A C 1
ATOM 710 O O . GLY A 1 90 ? -10.323 -3.009 4.646 1.00 87.69 90 GLY A O 1
ATOM 711 N N . ASP A 1 91 ? -10.050 -1.243 6.013 1.00 87.81 91 ASP A N 1
ATOM 712 C CA . ASP A 1 91 ? -10.190 -0.229 4.960 1.00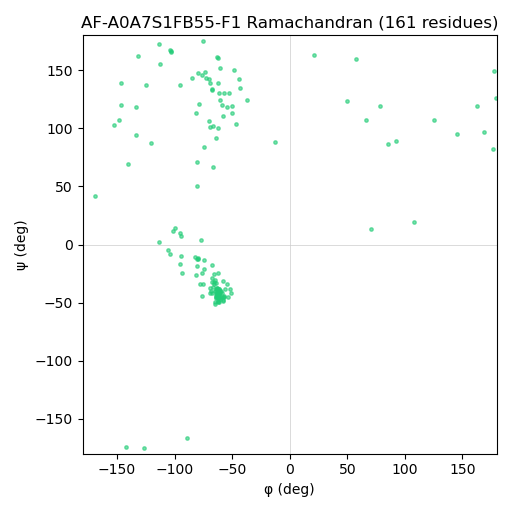 87.81 91 ASP A CA 1
ATOM 713 C C . ASP A 1 91 ? -8.872 -0.010 4.208 1.00 87.81 91 ASP A C 1
ATOM 715 O O . ASP A 1 91 ? -8.870 0.527 3.102 1.00 87.81 91 ASP A O 1
ATOM 719 N N . VAL A 1 92 ? -7.745 -0.429 4.793 1.00 90.12 92 VAL A N 1
ATOM 720 C CA . VAL A 1 92 ? -6.440 -0.347 4.147 1.00 90.12 92 VAL A CA 1
ATOM 721 C C . VAL A 1 92 ? -6.298 -1.493 3.136 1.00 90.12 92 VAL A C 1
ATOM 723 O O . VAL A 1 92 ? -6.319 -2.664 3.530 1.00 90.12 92 VAL A O 1
ATOM 726 N N . PRO A 1 93 ? -6.075 -1.200 1.842 1.00 91.06 93 PRO A N 1
ATOM 727 C CA . PRO A 1 93 ? -5.996 -2.218 0.801 1.00 91.06 93 PRO A CA 1
ATOM 728 C C . PRO A 1 93 ? -4.615 -2.880 0.798 1.00 91.06 93 PRO A C 1
ATOM 730 O O . PRO A 1 93 ? -3.791 -2.648 -0.082 1.00 91.06 93 PRO A O 1
ATOM 733 N N . PHE A 1 94 ? -4.306 -3.686 1.813 1.00 88.81 94 PHE A N 1
ATOM 734 C CA . PHE A 1 94 ? -3.009 -4.351 1.892 1.00 88.81 94 PHE A CA 1
ATOM 735 C C . PHE A 1 94 ? -2.836 -5.402 0.778 1.00 88.81 94 PHE A C 1
ATOM 737 O O . PHE A 1 94 ? -3.690 -6.278 0.622 1.00 88.81 94 PHE A O 1
ATOM 744 N N . PRO A 1 95 ? -1.694 -5.418 0.065 1.00 87.56 95 PRO A N 1
ATOM 745 C CA . PRO A 1 95 ? -1.404 -6.374 -1.004 1.00 87.56 95 PRO A CA 1
ATOM 746 C C . PRO A 1 95 ? -0.924 -7.724 -0.440 1.00 87.56 95 PRO A C 1
ATOM 748 O O . PRO A 1 95 ? 0.118 -8.252 -0.826 1.00 87.56 95 PRO A O 1
ATOM 751 N N . VAL A 1 96 ? -1.663 -8.285 0.523 1.00 81.44 96 VAL A N 1
ATOM 752 C CA . VAL A 1 96 ? -1.301 -9.543 1.204 1.00 81.44 96 VAL A CA 1
ATOM 753 C C . VAL A 1 96 ? -1.371 -10.753 0.277 1.00 81.44 96 VAL A C 1
ATOM 755 O O . VAL A 1 96 ? -0.563 -11.667 0.408 1.00 81.44 96 VAL A O 1
ATOM 758 N N . SER A 1 97 ? -2.293 -10.730 -0.683 1.00 82.00 97 SER A N 1
ATOM 759 C CA . SER A 1 97 ? -2.564 -11.846 -1.595 1.00 82.00 97 SER A CA 1
ATOM 760 C C . SER A 1 97 ? -1.809 -11.750 -2.922 1.00 82.00 97 SER A C 1
ATOM 762 O O . SER A 1 97 ? -1.831 -12.698 -3.702 1.00 82.00 97 SER A O 1
ATOM 764 N N . LEU A 1 98 ? -1.160 -10.615 -3.204 1.00 85.06 98 LEU A N 1
ATOM 765 C CA . LEU A 1 98 ? -0.470 -10.402 -4.473 1.00 85.06 98 LEU A CA 1
ATOM 766 C C . LEU A 1 98 ? 0.902 -11.083 -4.486 1.00 85.06 98 LEU A C 1
ATOM 768 O O . LEU A 1 98 ? 1.555 -11.137 -3.440 1.00 85.06 98 LEU A O 1
ATOM 772 N N . PRO A 1 99 ? 1.380 -11.568 -5.648 1.00 84.25 99 PRO A N 1
ATOM 773 C CA . PRO A 1 99 ? 2.707 -12.171 -5.777 1.00 84.25 99 PRO A CA 1
ATOM 774 C C . PRO A 1 99 ? 3.831 -11.139 -5.616 1.00 84.25 99 PRO A C 1
ATOM 776 O O . PRO A 1 99 ? 4.841 -11.432 -4.971 1.00 84.25 99 PRO A O 1
ATOM 779 N N . THR A 1 100 ? 3.630 -9.924 -6.130 1.00 87.75 100 THR A N 1
ATOM 780 C CA . THR A 1 100 ? 4.512 -8.770 -5.930 1.00 87.75 100 THR A CA 1
ATOM 781 C C . THR A 1 100 ? 3.717 -7.602 -5.360 1.00 87.75 100 THR A C 1
ATOM 783 O O . THR A 1 100 ? 2.596 -7.316 -5.774 1.00 87.75 100 THR A O 1
ATOM 786 N N . VAL A 1 101 ? 4.299 -6.924 -4.379 1.00 89.25 101 VAL A N 1
ATOM 787 C CA . VAL A 1 101 ? 3.737 -5.716 -3.768 1.00 89.25 101 VAL A CA 1
ATOM 788 C C . VAL A 1 101 ? 3.957 -4.510 -4.670 1.00 89.25 101 VAL A C 1
ATOM 790 O O . VAL A 1 101 ? 3.136 -3.597 -4.706 1.00 89.25 101 VAL A O 1
ATOM 793 N N . SER A 1 102 ? 5.080 -4.490 -5.386 1.00 88.81 102 SER A N 1
ATOM 794 C CA . SER A 1 102 ? 5.443 -3.380 -6.263 1.00 88.81 102 SER A CA 1
ATOM 795 C C . SER A 1 102 ? 4.747 -3.382 -7.624 1.00 88.81 102 SER A C 1
ATOM 797 O O . SER A 1 102 ? 4.855 -2.390 -8.341 1.00 88.81 102 SER A O 1
ATOM 799 N N . GLY A 1 103 ? 4.066 -4.472 -7.997 1.00 90.12 103 GLY A N 1
ATOM 800 C CA . GLY A 1 103 ? 3.511 -4.647 -9.346 1.00 90.12 103 GLY A CA 1
ATOM 801 C C . GLY A 1 103 ? 4.576 -4.882 -10.419 1.00 90.12 10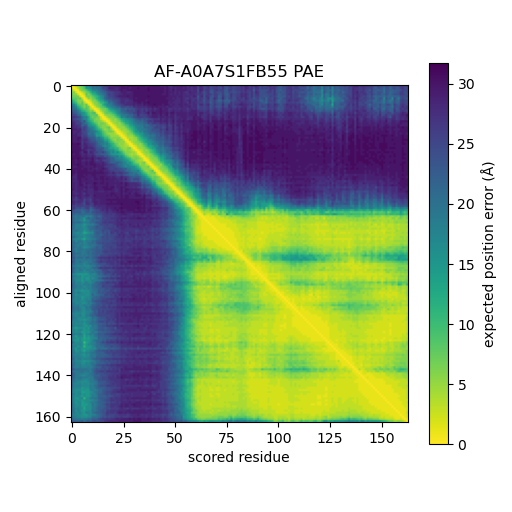3 GLY A C 1
ATOM 802 O O . GLY A 1 103 ? 4.301 -4.753 -11.612 1.00 90.12 103 GLY A O 1
ATOM 803 N N . VAL A 1 104 ? 5.811 -5.181 -10.003 1.00 91.12 104 VAL A N 1
ATOM 804 C CA . VAL A 1 104 ? 6.884 -5.592 -10.909 1.00 91.12 104 VAL A CA 1
ATOM 805 C C . VAL A 1 104 ? 6.559 -6.951 -11.510 1.00 91.12 104 VAL A C 1
ATOM 807 O O . VAL A 1 104 ? 6.215 -7.894 -10.792 1.00 91.12 104 VAL A O 1
ATOM 810 N N . GLU A 1 105 ? 6.747 -7.041 -12.821 1.00 89.50 105 GLU A N 1
ATOM 811 C CA . GLU A 1 105 ? 6.664 -8.265 -13.604 1.00 89.50 105 GLU A CA 1
ATOM 812 C C . GLU A 1 105 ? 8.048 -8.652 -14.145 1.00 89.50 105 GLU A C 1
ATOM 814 O O . GLU A 1 105 ? 8.944 -7.823 -14.307 1.00 89.50 105 GLU A O 1
ATOM 819 N N . LEU A 1 106 ? 8.249 -9.942 -14.428 1.00 87.00 106 LEU A N 1
ATOM 820 C CA . LEU A 1 106 ? 9.513 -10.459 -14.980 1.00 87.00 106 LEU A CA 1
ATOM 821 C C . LEU A 1 106 ? 9.799 -9.939 -16.397 1.00 87.00 106 LEU A C 1
ATOM 823 O O . LEU A 1 106 ? 10.954 -9.870 -16.807 1.00 87.00 106 LEU A O 1
ATOM 827 N N . THR A 1 107 ? 8.746 -9.581 -17.126 1.00 90.81 107 THR A N 1
ATOM 828 C CA . THR A 1 107 ? 8.770 -9.027 -18.484 1.00 90.81 107 THR A CA 1
ATOM 829 C C . THR A 1 107 ? 9.109 -7.534 -18.514 1.00 90.81 107 THR A C 1
ATOM 831 O O . THR A 1 107 ? 9.412 -7.003 -19.582 1.00 90.81 107 THR A O 1
ATOM 834 N N . ASP A 1 108 ? 9.092 -6.848 -17.365 1.00 90.69 108 ASP A N 1
ATOM 835 C CA . ASP A 1 108 ? 9.378 -5.419 -17.288 1.00 90.69 108 ASP A CA 1
ATOM 836 C C . ASP A 1 108 ? 10.856 -5.115 -17.588 1.00 90.69 108 ASP A C 1
ATOM 838 O O . ASP A 1 108 ? 11.790 -5.749 -17.074 1.00 90.69 108 ASP A O 1
ATOM 842 N N . SER A 1 109 ? 11.085 -4.036 -18.341 1.00 92.94 109 SER A N 1
ATOM 843 C CA . SER A 1 109 ? 12.435 -3.509 -18.542 1.00 92.94 109 SER A CA 1
ATOM 844 C C . SER A 1 109 ? 13.070 -3.082 -17.203 1.00 92.94 109 SER A C 1
ATOM 846 O O . SER A 1 109 ? 12.359 -2.672 -16.280 1.00 92.94 109 SER A O 1
ATOM 848 N N . PRO A 1 110 ? 14.410 -3.110 -17.062 1.00 91.44 110 PRO A N 1
ATOM 849 C CA . PRO A 1 110 ? 15.080 -2.705 -15.821 1.00 91.44 110 PRO A CA 1
ATOM 850 C C . PRO A 1 110 ? 14.698 -1.295 -15.338 1.00 91.44 110 PRO A C 1
ATOM 852 O O . PRO A 1 110 ? 14.602 -1.055 -14.134 1.00 91.44 110 PRO A O 1
ATOM 855 N N . CYS A 1 111 ? 14.442 -0.371 -16.272 1.00 90.50 111 CYS A N 1
ATOM 856 C CA . CYS A 1 111 ? 13.996 0.986 -15.957 1.00 90.50 111 CYS A CA 1
ATOM 857 C C . CYS A 1 111 ? 12.603 0.979 -15.305 1.00 90.50 111 CYS A C 1
ATOM 859 O O . CYS A 1 111 ? 12.431 1.526 -14.215 1.00 90.50 111 CYS A O 1
ATOM 861 N N . VAL A 1 112 ? 11.649 0.269 -15.918 1.00 91.50 112 VAL A N 1
ATOM 862 C CA . VAL A 1 112 ? 10.271 0.136 -15.417 1.00 91.50 112 VAL A CA 1
ATOM 863 C C . VAL A 1 112 ? 10.247 -0.574 -14.062 1.00 91.50 112 VAL A C 1
ATOM 865 O O . VAL A 1 112 ? 9.573 -0.117 -13.140 1.00 91.50 112 VAL A O 1
ATOM 868 N N . ARG A 1 113 ? 11.049 -1.634 -13.879 1.00 92.56 113 ARG A N 1
ATOM 869 C CA . ARG A 1 113 ? 11.169 -2.328 -12.583 1.00 92.56 113 ARG A CA 1
ATOM 870 C C . ARG A 1 113 ? 11.629 -1.386 -11.477 1.00 92.56 113 ARG A C 1
ATOM 872 O O . ARG A 1 113 ? 11.027 -1.338 -10.404 1.00 92.56 113 ARG A O 1
ATOM 879 N N . LYS A 1 114 ? 12.675 -0.599 -11.744 1.00 90.88 114 LYS A N 1
ATOM 880 C CA . LYS A 1 114 ? 13.203 0.389 -10.795 1.00 90.88 114 LYS A CA 1
ATOM 881 C C . LYS A 1 114 ? 12.160 1.452 -10.439 1.00 90.88 114 LYS A C 1
ATOM 883 O O . LYS A 1 114 ? 12.065 1.833 -9.272 1.00 90.88 114 LYS A O 1
ATOM 888 N N . GLU A 1 115 ? 11.395 1.924 -11.419 1.00 91.94 115 GLU A N 1
ATOM 889 C CA . GLU A 1 115 ? 10.337 2.914 -11.217 1.00 91.94 115 GLU A CA 1
ATOM 890 C C . GLU A 1 115 ? 9.197 2.367 -10.351 1.00 91.94 115 GLU A C 1
ATOM 892 O O . GLU A 1 115 ? 8.884 2.963 -9.318 1.00 91.94 115 GLU A O 1
ATOM 897 N N . LYS A 1 116 ? 8.661 1.188 -10.691 1.00 92.19 116 LYS A N 1
ATOM 898 C CA . LYS A 1 116 ? 7.613 0.502 -9.918 1.00 92.19 116 LYS A CA 1
ATOM 899 C C . LYS A 1 116 ? 8.041 0.241 -8.468 1.00 92.19 116 LYS A C 1
ATOM 901 O O . LYS A 1 116 ? 7.310 0.567 -7.533 1.00 92.19 116 LYS A O 1
ATOM 906 N N . LEU A 1 117 ? 9.268 -0.244 -8.250 1.00 91.94 117 LEU A N 1
ATOM 907 C CA . LEU A 1 117 ? 9.829 -0.440 -6.904 1.00 91.94 117 LEU A CA 1
ATOM 908 C C . LEU A 1 117 ? 9.941 0.872 -6.120 1.00 91.94 117 LEU A C 1
ATOM 910 O O . LEU A 1 117 ? 9.623 0.915 -4.930 1.00 91.94 117 LEU A O 1
ATOM 914 N N . ARG A 1 118 ? 10.390 1.954 -6.768 1.00 91.44 118 ARG A N 1
ATOM 915 C CA . ARG A 1 118 ? 10.478 3.276 -6.133 1.00 91.44 118 ARG A CA 1
ATOM 916 C C . ARG A 1 118 ? 9.091 3.785 -5.747 1.00 91.44 118 ARG A C 1
ATOM 918 O O . ARG A 1 118 ? 8.921 4.251 -4.622 1.00 91.44 118 ARG A O 1
ATOM 925 N N . ALA A 1 119 ? 8.118 3.683 -6.649 1.00 90.62 119 ALA A N 1
ATOM 926 C CA . ALA A 1 119 ? 6.741 4.098 -6.402 1.00 90.62 119 ALA A CA 1
ATOM 927 C C . ALA A 1 119 ? 6.129 3.324 -5.224 1.00 90.62 119 ALA A C 1
ATOM 929 O O . ALA A 1 119 ? 5.563 3.929 -4.312 1.00 90.62 119 ALA A O 1
ATOM 930 N N . ALA A 1 120 ? 6.331 2.005 -5.181 1.00 92.19 120 ALA A N 1
ATOM 931 C CA . ALA A 1 120 ? 5.871 1.160 -4.087 1.00 92.19 120 ALA A CA 1
ATOM 932 C C . ALA A 1 120 ? 6.505 1.548 -2.741 1.00 92.19 120 ALA A C 1
ATOM 934 O O . ALA A 1 120 ? 5.790 1.691 -1.749 1.00 92.19 120 ALA A O 1
ATOM 935 N N . LEU A 1 121 ? 7.824 1.786 -2.701 1.00 91.44 121 LEU A N 1
ATOM 936 C CA . LEU A 1 121 ? 8.512 2.231 -1.482 1.00 91.44 121 LEU A CA 1
ATOM 937 C C . LEU A 1 121 ? 7.988 3.573 -0.971 1.00 91.44 121 LEU A C 1
ATOM 939 O O . LEU A 1 121 ? 7.843 3.743 0.234 1.00 91.44 121 LEU A O 1
ATOM 943 N N . LEU A 1 122 ? 7.704 4.523 -1.865 1.00 90.50 122 LEU A N 1
ATOM 944 C CA . LEU A 1 122 ? 7.143 5.822 -1.485 1.00 90.50 122 LEU A CA 1
ATOM 945 C C . LEU A 1 122 ? 5.707 5.689 -0.963 1.00 90.50 122 LEU A C 1
ATOM 947 O O . LEU A 1 122 ? 5.342 6.343 0.013 1.00 90.50 122 LEU A O 1
ATOM 951 N N . ARG A 1 123 ? 4.903 4.823 -1.587 1.00 91.12 123 ARG A N 1
ATOM 952 C CA . ARG A 1 123 ? 3.515 4.551 -1.192 1.00 91.12 123 ARG A CA 1
ATOM 953 C C . ARG A 1 123 ? 3.421 3.929 0.203 1.00 91.12 123 ARG A C 1
ATOM 955 O O . ARG A 1 123 ? 2.587 4.346 1.004 1.00 91.12 123 ARG A O 1
ATOM 962 N N . TRP A 1 124 ? 4.285 2.962 0.496 1.00 93.00 124 TRP A N 1
ATOM 963 C CA . TRP A 1 124 ? 4.291 2.223 1.762 1.00 93.00 124 TRP A CA 1
ATOM 964 C C . TRP A 1 124 ? 5.253 2.794 2.809 1.00 93.00 124 TRP A C 1
ATOM 966 O O . TRP A 1 124 ? 5.417 2.212 3.876 1.00 93.00 124 TRP A O 1
ATOM 976 N N . HIS A 1 125 ? 5.867 3.951 2.547 1.00 88.62 125 HIS A N 1
ATOM 977 C CA . HIS A 1 125 ? 6.842 4.539 3.457 1.00 88.62 125 HIS A CA 1
ATOM 978 C C . HIS A 1 125 ? 6.224 4.873 4.828 1.00 88.62 125 HIS A C 1
ATOM 980 O O . HIS A 1 125 ? 5.228 5.602 4.868 1.00 88.62 125 HIS A O 1
ATOM 986 N N . PRO A 1 126 ? 6.832 4.465 5.959 1.00 86.12 126 PRO A N 1
ATOM 987 C CA . PRO A 1 126 ? 6.270 4.712 7.291 1.00 86.12 126 PRO A CA 1
ATOM 988 C C . PRO A 1 126 ? 6.034 6.202 7.591 1.00 86.12 126 PRO A C 1
ATOM 990 O O . PRO A 1 126 ? 5.069 6.542 8.266 1.00 86.12 126 PRO A O 1
ATOM 993 N N . ASP A 1 127 ? 6.857 7.100 7.039 1.00 85.38 127 ASP A N 1
ATOM 994 C CA . ASP A 1 127 ? 6.671 8.558 7.165 1.00 85.38 127 ASP A CA 1
ATOM 995 C C . ASP A 1 127 ? 5.351 9.043 6.545 1.00 85.38 127 ASP A C 1
ATOM 997 O O . ASP A 1 127 ? 4.604 9.767 7.198 1.00 85.38 127 ASP A O 1
ATOM 1001 N N . LYS A 1 128 ? 4.992 8.570 5.339 1.00 85.81 128 LYS A N 1
ATOM 1002 C CA . LYS A 1 128 ? 3.701 8.906 4.705 1.00 85.81 128 LYS A CA 1
ATOM 1003 C C . LYS A 1 128 ? 2.540 8.411 5.571 1.00 85.81 128 LYS A C 1
ATOM 1005 O O . LYS A 1 128 ? 1.526 9.087 5.723 1.00 85.81 128 LYS A O 1
ATOM 1010 N N . TRP A 1 129 ? 2.716 7.238 6.174 1.00 88.31 129 TRP A N 1
ATOM 1011 C CA . TRP A 1 129 ? 1.715 6.621 7.032 1.00 88.31 129 TRP A CA 1
ATOM 1012 C C . TRP A 1 129 ? 1.585 7.285 8.404 1.00 88.31 129 TRP A C 1
ATOM 1014 O O . TRP A 1 129 ? 0.521 7.184 8.998 1.00 88.31 129 TRP A O 1
ATOM 1024 N N . SER A 1 130 ? 2.586 8.023 8.893 1.00 86.25 130 SER A N 1
ATOM 1025 C CA . SER A 1 130 ? 2.512 8.716 10.191 1.00 86.25 130 SER A CA 1
ATOM 1026 C C . SER A 1 130 ? 1.309 9.667 10.300 1.00 86.25 130 SER A C 1
ATOM 1028 O O . SER A 1 130 ? 0.637 9.704 11.332 1.00 86.25 130 SER A O 1
ATOM 1030 N N . VAL A 1 131 ? 0.984 10.369 9.210 1.00 86.38 131 VAL A N 1
ATOM 1031 C CA . VAL A 1 131 ? -0.170 11.275 9.118 1.00 86.38 131 VAL A CA 1
ATOM 1032 C C . VAL A 1 131 ? -1.473 10.484 8.970 1.00 86.38 131 VAL A C 1
ATOM 1034 O O . VAL A 1 131 ? -2.444 10.746 9.677 1.00 86.38 131 VAL A O 1
ATOM 1037 N N . LEU A 1 132 ? -1.488 9.460 8.109 1.00 86.38 132 LEU A N 1
ATOM 1038 C CA . LEU A 1 132 ? -2.662 8.607 7.871 1.00 86.38 132 LEU A CA 1
ATOM 1039 C C . LEU A 1 132 ? -3.076 7.812 9.119 1.00 86.38 132 LEU A C 1
ATOM 1041 O O . LEU A 1 132 ? -4.262 7.609 9.366 1.00 86.38 132 LEU A O 1
ATOM 1045 N N . LEU A 1 133 ? -2.119 7.412 9.956 1.00 88.00 133 LEU A N 1
ATOM 1046 C CA . LEU A 1 133 ? -2.370 6.690 11.205 1.00 88.00 133 LEU A CA 1
ATOM 1047 C C . LEU A 1 133 ? -3.192 7.502 12.206 1.00 88.00 133 LEU A C 1
ATOM 1049 O O . LEU A 1 133 ? -3.906 6.917 13.018 1.00 88.00 133 LEU A O 1
ATOM 1053 N N . GLN A 1 134 ? -3.168 8.834 12.130 1.00 88.38 134 GLN A N 1
ATOM 1054 C CA . GLN A 1 134 ? -4.036 9.673 12.958 1.00 88.38 134 GLN A CA 1
ATOM 1055 C C . GLN A 1 134 ? -5.517 9.470 12.602 1.00 88.38 134 GLN A C 1
ATOM 1057 O O . GLN A 1 134 ? -6.369 9.496 13.492 1.00 88.38 134 GLN A O 1
ATOM 1062 N N . ARG A 1 135 ? -5.811 9.179 11.328 1.00 88.44 135 ARG A N 1
ATOM 1063 C CA . ARG A 1 135 ? -7.155 8.872 10.813 1.00 88.44 135 ARG A CA 1
ATOM 1064 C C . ARG A 1 135 ? -7.591 7.434 11.062 1.00 88.44 135 ARG A C 1
ATOM 1066 O O . ARG A 1 135 ? -8.770 7.140 10.906 1.00 88.44 135 ARG A O 1
ATOM 1073 N N . ILE A 1 136 ? -6.676 6.555 11.459 1.00 89.06 136 ILE A N 1
ATOM 1074 C CA . ILE A 1 136 ? -6.987 5.159 11.765 1.00 89.06 136 ILE A CA 1
ATOM 1075 C C . ILE A 1 136 ? -7.473 5.029 13.209 1.00 89.06 136 ILE A C 1
ATOM 1077 O O . ILE A 1 136 ? -6.998 5.737 14.109 1.00 89.06 136 ILE A O 1
ATOM 1081 N N . LEU A 1 137 ? -8.433 4.128 13.416 1.00 89.75 137 LEU A N 1
ATOM 1082 C CA . LEU A 1 137 ? -9.003 3.773 14.707 1.00 89.75 137 LEU A CA 1
ATOM 1083 C C . LEU A 1 137 ? -7.888 3.39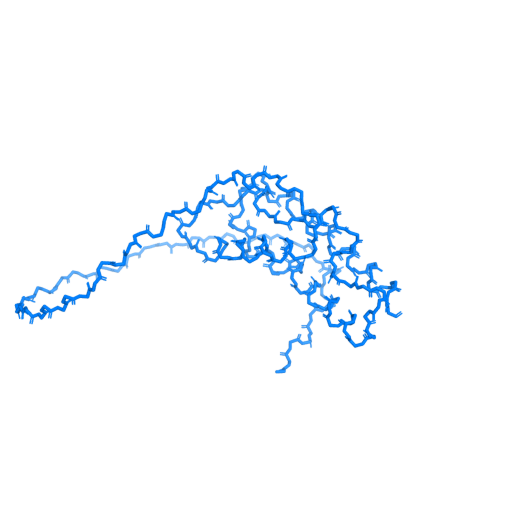4 15.675 1.00 89.75 137 LEU A C 1
ATOM 1085 O O . LEU A 1 137 ? -7.022 2.591 15.341 1.00 89.75 137 LEU A O 1
ATOM 1089 N N . GLY A 1 138 ? -7.898 3.975 16.877 1.00 88.00 138 GLY A N 1
ATOM 1090 C CA . GLY A 1 138 ? -6.802 3.834 17.842 1.00 88.00 138 GLY A CA 1
ATOM 1091 C C . GLY A 1 138 ? -6.403 2.381 18.121 1.00 88.00 138 GLY A C 1
ATOM 1092 O O . GLY A 1 138 ? -5.213 2.086 18.201 1.00 88.00 138 GLY A O 1
ATOM 1093 N N . THR A 1 139 ? -7.386 1.478 18.183 1.00 91.25 139 THR A N 1
ATOM 1094 C CA . THR A 1 139 ? -7.197 0.030 18.376 1.00 91.25 139 THR A CA 1
ATOM 1095 C C . THR A 1 139 ? -6.471 -0.647 17.214 1.00 91.25 139 THR A C 1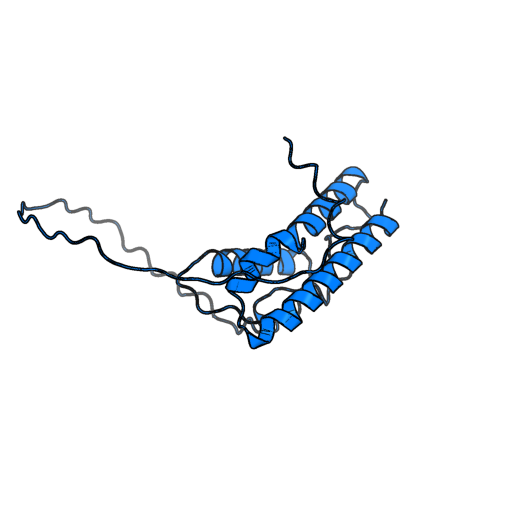
ATOM 1097 O O . THR A 1 139 ? -5.734 -1.605 17.425 1.00 91.25 139 THR A O 1
ATOM 1100 N N . ASP A 1 140 ? -6.634 -0.124 16.000 1.00 91.81 140 ASP A N 1
ATOM 1101 C CA . ASP A 1 140 ? -6.125 -0.714 14.762 1.00 91.81 140 ASP A CA 1
ATOM 1102 C C . ASP A 1 140 ? -4.769 -0.124 14.356 1.00 91.81 140 ASP A C 1
ATOM 1104 O O . ASP A 1 140 ? -4.044 -0.724 13.562 1.00 91.81 140 ASP A O 1
ATOM 1108 N N . ARG A 1 141 ? -4.385 1.034 14.913 1.00 90.88 141 ARG A N 1
ATOM 1109 C CA . ARG A 1 141 ? -3.134 1.735 14.569 1.00 90.88 141 ARG A CA 1
ATOM 1110 C C . ARG A 1 141 ? -1.908 0.835 14.690 1.00 90.88 141 ARG A C 1
ATOM 1112 O O . ARG A 1 141 ? -1.074 0.834 13.790 1.00 90.88 141 ARG A O 1
ATOM 1119 N N . GLY A 1 142 ? -1.803 0.065 15.774 1.00 89.69 142 GLY A N 1
ATOM 1120 C CA . GLY A 1 142 ? -0.680 -0.853 15.985 1.00 89.69 142 GLY A CA 1
ATOM 1121 C C . GLY A 1 142 ? -0.605 -1.933 14.903 1.00 89.69 142 GLY A C 1
ATOM 1122 O O . GLY A 1 142 ? 0.455 -2.149 14.318 1.00 89.69 142 GLY A O 1
ATOM 1123 N N . ALA A 1 143 ? -1.745 -2.547 14.578 1.00 91.50 143 ALA A N 1
ATOM 1124 C CA . ALA A 1 143 ? -1.837 -3.561 13.531 1.00 91.50 143 ALA A CA 1
ATOM 1125 C C . ALA A 1 143 ? -1.502 -2.988 12.143 1.00 91.50 143 ALA A C 1
ATOM 1127 O O . ALA A 1 143 ? -0.734 -3.599 11.399 1.00 91.50 143 ALA A O 1
ATOM 1128 N N . VAL A 1 144 ? -1.999 -1.787 11.817 1.00 90.88 144 VAL A N 1
ATOM 1129 C CA . VAL A 1 144 ? -1.675 -1.118 10.548 1.00 90.88 144 VAL A CA 1
ATOM 1130 C C . VAL A 1 144 ? -0.182 -0.816 10.455 1.00 90.88 144 VAL A C 1
ATOM 1132 O O . VAL A 1 144 ? 0.422 -1.090 9.421 1.00 90.88 144 VAL A O 1
ATOM 1135 N N . VAL A 1 145 ? 0.441 -0.296 11.517 1.00 91.94 145 VAL A N 1
ATOM 1136 C CA . VAL A 1 145 ? 1.887 -0.014 11.536 1.00 91.94 145 VAL A CA 1
ATOM 1137 C C . VAL A 1 145 ? 2.700 -1.272 11.248 1.00 91.94 145 VAL A C 1
ATOM 1139 O O . VAL A 1 145 ? 3.593 -1.245 10.398 1.00 91.94 145 VAL A O 1
ATOM 1142 N N . GLU A 1 146 ? 2.401 -2.375 11.933 1.00 92.19 146 GLU A N 1
ATOM 1143 C CA . GLU A 1 146 ? 3.116 -3.636 11.725 1.00 92.19 146 GLU A CA 1
ATOM 1144 C C . GLU A 1 146 ? 2.928 -4.167 10.303 1.00 92.19 146 GLU A C 1
ATOM 1146 O O . GLU A 1 146 ? 3.892 -4.609 9.669 1.00 92.19 146 GLU A O 1
ATOM 1151 N N . GLN A 1 147 ? 1.728 -4.018 9.748 1.00 92.44 147 GLN A N 1
ATOM 1152 C CA . GLN A 1 147 ? 1.450 -4.434 8.383 1.00 92.44 147 GLN A CA 1
ATOM 1153 C C . GLN A 1 147 ? 2.157 -3.554 7.342 1.00 92.44 147 GLN A C 1
ATOM 1155 O O . GLN A 1 147 ? 2.752 -4.079 6.403 1.00 92.44 147 GLN A O 1
ATOM 1160 N N . VAL A 1 148 ? 2.190 -2.231 7.525 1.00 91.69 148 VAL A N 1
ATOM 1161 C CA . VAL A 1 148 ? 2.950 -1.302 6.667 1.00 91.69 148 VAL A CA 1
ATOM 1162 C C . VAL A 1 148 ? 4.445 -1.635 6.698 1.00 91.69 148 VAL A C 1
ATOM 1164 O O . VAL A 1 148 ? 5.095 -1.678 5.649 1.00 91.69 148 VAL A O 1
ATOM 1167 N N . LYS A 1 149 ? 5.003 -1.948 7.877 1.00 91.25 149 LYS A N 1
ATOM 1168 C CA . LYS A 1 149 ? 6.395 -2.415 8.008 1.00 91.25 149 LYS A CA 1
ATOM 1169 C C . LYS A 1 149 ? 6.622 -3.739 7.282 1.00 91.25 149 LYS A C 1
ATOM 1171 O O . LYS A 1 149 ? 7.652 -3.905 6.630 1.00 91.25 149 LYS A O 1
ATOM 1176 N N . ALA A 1 150 ? 5.701 -4.696 7.403 1.00 92.00 150 ALA A N 1
ATOM 1177 C CA . ALA A 1 150 ? 5.784 -5.977 6.703 1.00 92.00 150 ALA A CA 1
ATOM 1178 C C . ALA A 1 150 ? 5.781 -5.785 5.177 1.00 92.00 150 ALA A C 1
ATOM 1180 O O . ALA A 1 150 ? 6.655 -6.309 4.488 1.00 92.00 150 ALA A O 1
ATOM 1181 N N . VAL A 1 151 ? 4.873 -4.953 4.662 1.00 93.00 151 VAL A N 1
ATOM 1182 C CA . VAL A 1 151 ? 4.773 -4.630 3.231 1.00 93.00 151 VAL A CA 1
ATOM 1183 C C . VAL A 1 151 ? 6.042 -3.923 2.741 1.00 93.00 151 VAL A C 1
ATOM 1185 O O . VAL A 1 151 ? 6.605 -4.301 1.717 1.00 93.00 151 VAL A O 1
ATOM 1188 N N . THR A 1 152 ? 6.565 -2.962 3.506 1.00 91.88 152 THR A N 1
ATOM 1189 C CA . THR A 1 152 ? 7.814 -2.256 3.166 1.00 91.88 152 THR A CA 1
ATOM 1190 C C . THR A 1 152 ? 9.013 -3.201 3.097 1.00 91.88 152 THR A C 1
ATOM 1192 O O . THR A 1 152 ? 9.799 -3.124 2.152 1.00 91.88 152 THR A O 1
ATOM 1195 N N . ARG A 1 153 ? 9.151 -4.122 4.065 1.00 92.06 153 ARG A N 1
ATOM 1196 C CA . ARG A 1 153 ? 10.208 -5.150 4.053 1.00 92.06 153 ARG A CA 1
ATOM 1197 C C . ARG A 1 153 ? 10.135 -6.005 2.790 1.00 92.06 153 ARG A C 1
ATOM 1199 O O . ARG A 1 153 ? 11.149 -6.162 2.114 1.00 92.06 153 ARG A O 1
ATOM 1206 N N . ARG A 1 154 ? 8.931 -6.439 2.414 1.00 93.06 154 ARG A N 1
ATOM 1207 C CA . ARG A 1 154 ? 8.697 -7.206 1.185 1.00 93.06 154 ARG A CA 1
ATOM 1208 C C . ARG A 1 154 ? 9.113 -6.440 -0.077 1.00 93.06 154 ARG A C 1
ATOM 1210 O O . ARG A 1 154 ? 9.755 -7.014 -0.948 1.00 93.06 154 ARG A O 1
ATOM 1217 N N . ILE A 1 155 ? 8.855 -5.132 -0.160 1.00 92.75 155 ILE A N 1
ATOM 1218 C CA . ILE A 1 155 ? 9.310 -4.309 -1.300 1.00 92.75 155 ILE A CA 1
ATOM 1219 C C . ILE A 1 155 ? 10.843 -4.196 -1.341 1.00 92.75 155 ILE A C 1
ATOM 1221 O O . ILE A 1 155 ? 11.440 -4.196 -2.417 1.00 92.75 155 ILE A O 1
ATOM 1225 N N . ILE A 1 156 ? 11.512 -4.106 -0.186 1.00 91.88 156 ILE A N 1
ATOM 1226 C CA . ILE A 1 156 ? 12.984 -4.085 -0.121 1.00 91.88 156 ILE A CA 1
ATOM 1227 C C . ILE A 1 156 ? 13.566 -5.416 -0.614 1.00 91.88 156 ILE A C 1
ATOM 1229 O O . ILE A 1 156 ? 14.567 -5.417 -1.332 1.00 91.88 156 ILE A O 1
ATOM 1233 N N . GLU A 1 157 ? 12.944 -6.538 -0.259 1.00 92.56 157 GLU A N 1
ATOM 1234 C CA . GLU A 1 157 ? 13.315 -7.865 -0.757 1.00 92.56 157 GLU A CA 1
ATOM 1235 C C . GLU A 1 157 ? 13.094 -7.986 -2.268 1.00 92.56 157 GLU A C 1
ATOM 1237 O O . GLU A 1 157 ? 13.999 -8.414 -2.984 1.00 92.56 157 GLU A O 1
ATOM 1242 N N . GLU A 1 158 ? 11.950 -7.523 -2.781 1.00 91.94 158 GLU A N 1
ATOM 1243 C CA . GLU A 1 158 ? 11.687 -7.444 -4.223 1.00 91.94 158 GLU A CA 1
ATOM 1244 C C . GLU A 1 158 ? 12.749 -6.601 -4.931 1.00 91.94 158 GLU A C 1
ATOM 1246 O O . GLU A 1 158 ? 13.305 -7.022 -5.943 1.00 91.94 158 GLU A O 1
ATOM 1251 N N . LYS A 1 159 ? 13.115 -5.448 -4.364 1.00 91.44 159 LYS A N 1
ATOM 1252 C CA . LYS A 1 159 ? 14.181 -4.612 -4.914 1.00 91.44 159 LYS A CA 1
ATOM 1253 C C . LYS A 1 159 ? 15.505 -5.363 -4.987 1.00 91.44 159 LYS A C 1
ATOM 1255 O O . LYS A 1 159 ? 16.188 -5.235 -5.988 1.00 91.44 159 LYS A O 1
ATOM 1260 N N . ARG A 1 160 ? 15.873 -6.153 -3.975 1.00 90.56 160 ARG A N 1
ATOM 1261 C CA . ARG A 1 160 ? 17.095 -6.980 -4.022 1.00 90.56 160 ARG A CA 1
ATOM 1262 C C . ARG A 1 160 ? 17.011 -8.078 -5.082 1.00 90.56 160 ARG A C 1
ATOM 1264 O O . ARG A 1 160 ? 18.028 -8.412 -5.669 1.00 90.56 160 ARG A O 1
ATOM 1271 N N . ARG A 1 161 ? 15.817 -8.628 -5.319 1.00 88.19 161 ARG A N 1
ATOM 1272 C CA . ARG A 1 161 ? 15.575 -9.694 -6.300 1.00 88.19 161 ARG A CA 1
ATOM 1273 C C . ARG A 1 161 ? 15.585 -9.198 -7.748 1.00 88.19 161 ARG A C 1
ATOM 1275 O O . ARG A 1 161 ? 15.960 -9.952 -8.638 1.00 88.19 161 ARG A O 1
ATOM 1282 N N . PHE A 1 162 ? 15.119 -7.973 -7.983 1.00 82.50 162 PHE A N 1
ATOM 1283 C CA . PHE A 1 162 ? 14.968 -7.398 -9.323 1.00 82.50 162 PHE A CA 1
ATOM 1284 C C . PHE A 1 162 ? 16.023 -6.335 -9.676 1.00 82.50 162 PHE A C 1
ATOM 1286 O O . PHE A 1 162 ? 16.001 -5.849 -10.810 1.00 82.50 162 PHE A O 1
ATOM 1293 N N . SER A 1 163 ? 16.894 -5.957 -8.731 1.00 68.88 163 SER A N 1
ATOM 1294 C CA . SER A 1 163 ? 18.046 -5.068 -8.960 1.00 68.88 163 SER A CA 1
ATOM 1295 C C . SER A 1 163 ? 19.199 -5.759 -9.677 1.00 68.88 163 SER A C 1
ATOM 1297 O O . SER A 1 163 ? 19.218 -7.005 -9.738 1.00 68.88 163 SER A O 1
#

Sequence (163 aa):
ERRDASWRRYHAASSEPRSASKEPRGTSEPHDMPGDPHREHTGPARVPSAPAPRADERGRRILSFSDFEAAWSVFEERAGDPAQPQLKMGDVPFPVSLPTVSGVELTDSPCVRKEKLRAALLRWHPDKWSVLLQRILGTDRGAVVEQVKAVTRRIIEEKRRFS

Organism: Noctiluca scintillans (NCBI:txid2966)

Radius of gyration: 22.96 Å; Cα contacts (8 Å, |Δi|>4): 96; chains: 1; bounding box: 53×56×46 Å